Protein AF-A0A7S4C1D6-F1 (afdb_monomer_lite)

Foldseek 3Di:
DVLLVVLQVVLVPADAFGKDKDKFFQQDPVSVVVVVVNQVSLCVSAVFWKWFQDVPCNRIIIIMGHHNPQHVVCLVVQLVCLLVVPPVCCVVPVDPDPVNNVSSNVRSVVIDTPCVVDPPSD

pLDDT: mean 71.05, std 13.33, range [38.16, 88.44]

Secondary structure (DSSP, 8-state):
-HHHHHHHHHHHHSPTT-EEEEEEE-SSHHHHHHHHHHHHHHHHHHSEEEEEEETTEEEEEEEEEE-GGGHHHHHHHHHHHHHTT-STHHHHSS---HHHHHHHHHHHHH-EEGGGGSTT--

Seq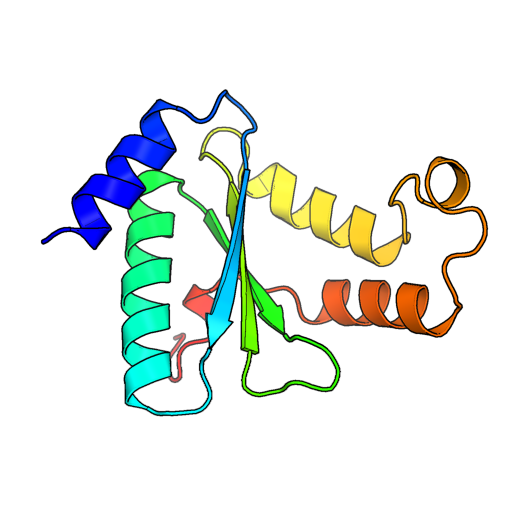uence (122 aa):
MQTTEFITDLARVLTAGGAVIANVFNGSAEARASADIFAKRLHACMGSVYALPVCGRHTNRILLAFCAEHSAMHERGLREQLRQGYFDASRCVPSLEPPLVDCFRQNAETFHSWESTQPGGK

Radius of gyration: 15.12 Å; chains: 1; bounding box: 36×44×29 Å

Structure (mmCIF, N/CA/C/O backbone):
data_AF-A0A7S4C1D6-F1
#
_entry.id   AF-A0A7S4C1D6-F1
#
loop_
_atom_site.group_PDB
_atom_site.id
_atom_site.type_symbol
_atom_site.label_atom_id
_atom_site.label_alt_id
_atom_site.label_comp_id
_atom_site.label_asym_id
_atom_site.label_entity_id
_atom_site.label_seq_id
_atom_site.pdbx_PDB_ins_code
_atom_site.Cartn_x
_atom_site.Cartn_y
_atom_site.Cartn_z
_atom_site.occupancy
_atom_site.B_iso_or_equiv
_atom_site.auth_seq_id
_atom_site.auth_comp_id
_atom_site.auth_asym_id
_atom_site.auth_atom_id
_atom_site.pdbx_PDB_model_num
ATOM 1 N N . MET A 1 1 ? 0.642 21.208 -3.622 1.00 49.31 1 MET A N 1
ATOM 2 C CA . MET A 1 1 ? -0.358 21.521 -2.576 1.00 49.31 1 MET A CA 1
ATOM 3 C C . MET A 1 1 ? -1.487 20.490 -2.528 1.00 49.31 1 MET A C 1
ATOM 5 O O . MET A 1 1 ? -1.673 19.916 -1.467 1.00 49.31 1 MET A O 1
ATOM 9 N N . GLN A 1 2 ? -2.127 20.142 -3.654 1.00 61.53 2 GLN A N 1
ATOM 10 C CA . GLN A 1 2 ? -3.310 19.252 -3.711 1.00 61.53 2 GLN A CA 1
ATOM 11 C C . GLN A 1 2 ? -3.205 17.891 -2.987 1.00 61.53 2 GLN A C 1
ATOM 13 O O . GLN A 1 2 ? -4.159 17.457 -2.353 1.00 61.53 2 GLN A O 1
ATOM 18 N N . THR A 1 3 ? -2.063 17.199 -3.035 1.00 60.22 3 THR A N 1
ATOM 19 C CA . THR A 1 3 ? -1.949 15.848 -2.444 1.00 60.22 3 THR A CA 1
ATOM 20 C C . THR A 1 3 ? -2.017 15.845 -0.911 1.00 60.22 3 THR A C 1
ATOM 22 O O . THR A 1 3 ? -2.391 14.837 -0.324 1.00 60.22 3 THR A O 1
ATOM 25 N N . THR A 1 4 ? -1.636 16.938 -0.240 1.00 62.47 4 THR A N 1
ATOM 26 C CA . THR A 1 4 ? -1.698 17.013 1.234 1.00 62.47 4 THR A CA 1
ATOM 27 C C . THR A 1 4 ? -3.134 17.200 1.716 1.00 62.47 4 THR A C 1
ATOM 29 O O . THR A 1 4 ? -3.543 16.548 2.673 1.00 62.47 4 THR A O 1
ATOM 32 N N . GLU A 1 5 ? -3.902 18.045 1.028 1.00 75.50 5 GLU A N 1
ATOM 33 C CA . GLU A 1 5 ? -5.322 18.279 1.315 1.00 75.50 5 GLU A CA 1
ATOM 34 C C . GLU A 1 5 ? -6.120 16.990 1.105 1.00 75.50 5 GLU A C 1
ATOM 36 O O . GLU A 1 5 ? -6.805 16.548 2.020 1.00 75.50 5 GLU A O 1
ATOM 41 N N . PHE A 1 6 ? -5.888 16.292 -0.014 1.00 80.38 6 PHE A N 1
ATOM 42 C CA . PHE A 1 6 ? -6.525 15.003 -0.290 1.00 80.38 6 PHE A CA 1
ATOM 43 C C . PHE A 1 6 ? -6.294 13.957 0.812 1.00 80.38 6 PHE A C 1
ATOM 45 O O . PHE A 1 6 ? -7.244 13.326 1.259 1.00 80.38 6 PHE A O 1
ATOM 52 N N . ILE A 1 7 ? -5.050 13.762 1.269 1.00 75.50 7 ILE A N 1
ATOM 53 C CA . ILE A 1 7 ? -4.747 12.751 2.302 1.00 75.50 7 ILE A CA 1
ATOM 54 C C . ILE A 1 7 ? -5.352 13.148 3.654 1.00 75.50 7 ILE A C 1
ATOM 56 O O . ILE A 1 7 ? -5.842 12.290 4.388 1.00 75.50 7 ILE A O 1
ATOM 60 N N . THR A 1 8 ? -5.340 14.443 3.969 1.00 74.00 8 THR A N 1
ATOM 61 C CA . THR A 1 8 ? -5.927 14.961 5.210 1.00 74.00 8 THR A CA 1
ATOM 62 C C . THR A 1 8 ? -7.441 14.768 5.214 1.00 74.00 8 THR A C 1
ATOM 64 O O . THR A 1 8 ? -8.001 14.316 6.209 1.00 74.00 8 THR A O 1
ATOM 67 N N . ASP A 1 9 ? -8.105 15.050 4.095 1.00 81.81 9 ASP A N 1
ATOM 68 C CA . ASP A 1 9 ? -9.546 14.851 3.961 1.00 81.81 9 ASP A CA 1
ATOM 69 C C . ASP A 1 9 ? -9.910 13.365 3.925 1.00 81.81 9 ASP A C 1
ATOM 71 O O . ASP A 1 9 ? -10.897 12.966 4.540 1.00 81.81 9 ASP A O 1
ATOM 75 N N . LEU A 1 10 ? -9.064 12.525 3.318 1.00 77.81 10 LEU A N 1
ATOM 76 C CA . LEU A 1 10 ? -9.209 11.072 3.356 1.00 77.81 10 LEU A CA 1
ATOM 77 C C . LEU A 1 10 ? -9.189 10.545 4.801 1.00 77.81 10 LEU A C 1
ATOM 79 O O . LEU A 1 10 ? -10.024 9.723 5.161 1.00 77.81 10 LEU A O 1
ATOM 83 N N . ALA A 1 11 ? -8.293 11.052 5.652 1.00 72.06 11 ALA A N 1
ATOM 84 C CA . ALA A 1 11 ? -8.242 10.675 7.068 1.00 72.06 11 ALA A CA 1
ATOM 85 C C . ALA A 1 11 ? -9.508 11.065 7.843 1.00 72.06 11 ALA A C 1
ATOM 87 O O . ALA A 1 11 ? -9.897 10.361 8.767 1.00 72.06 11 ALA A O 1
ATOM 88 N N . ARG A 1 12 ? -10.172 12.159 7.455 1.00 77.19 12 ARG A N 1
ATOM 89 C CA . ARG A 1 12 ? -11.402 12.634 8.111 1.00 77.19 12 ARG A CA 1
ATOM 90 C C . ARG A 1 12 ? -12.637 11.815 7.750 1.00 77.19 12 ARG A C 1
ATOM 92 O O . ARG A 1 12 ? -13.566 11.758 8.548 1.00 77.19 12 ARG A O 1
ATOM 99 N N . VAL A 1 13 ? -12.675 11.234 6.550 1.00 80.62 13 VAL A N 1
ATOM 100 C CA . VAL A 1 13 ? -13.830 10.451 6.074 1.00 80.62 13 VAL A CA 1
ATOM 101 C C . VAL A 1 13 ? -13.729 8.966 6.406 1.00 80.62 13 VAL A C 1
ATOM 103 O O . VAL A 1 13 ? -14.738 8.263 6.360 1.00 80.62 13 VAL A O 1
ATOM 106 N N . LEU A 1 14 ? -12.535 8.469 6.730 1.00 73.25 14 LEU A N 1
ATOM 107 C CA . LEU A 1 14 ? -12.362 7.087 7.156 1.00 73.25 14 LEU A CA 1
ATOM 108 C C . LEU A 1 14 ? -12.888 6.902 8.580 1.00 73.25 14 LEU A C 1
ATOM 110 O O . LEU A 1 14 ? -12.537 7.631 9.503 1.00 73.25 14 LEU A O 1
ATOM 114 N N . THR A 1 15 ? -13.730 5.888 8.757 1.00 68.81 15 THR A N 1
ATOM 115 C CA . THR A 1 15 ? -14.199 5.455 10.074 1.00 68.81 15 THR A CA 1
ATOM 116 C C . THR A 1 15 ? -13.052 4.861 10.894 1.00 68.81 15 THR A C 1
ATOM 118 O O . THR A 1 15 ? -12.026 4.456 10.342 1.00 68.81 15 THR A O 1
ATOM 121 N N . ALA A 1 16 ? -13.244 4.720 12.210 1.00 68.19 16 ALA A N 1
ATOM 122 C CA . ALA A 1 16 ? -12.357 3.903 13.038 1.00 68.19 16 ALA A CA 1
ATOM 123 C C . ALA A 1 16 ? -12.199 2.500 12.414 1.00 68.19 16 ALA A C 1
ATOM 125 O O . ALA A 1 16 ? -13.181 1.888 11.986 1.00 68.19 16 ALA A O 1
ATOM 126 N N . GLY A 1 17 ? -10.954 2.034 12.282 1.00 67.69 17 GLY A N 1
ATOM 127 C CA . GLY A 1 17 ? -10.618 0.789 11.573 1.00 67.69 17 GLY A CA 1
ATOM 128 C C . GLY A 1 17 ? -10.591 0.884 10.039 1.00 67.69 17 GLY A C 1
ATOM 129 O O . GLY A 1 17 ? -10.351 -0.120 9.373 1.00 67.69 17 GLY A O 1
ATOM 130 N N . GLY A 1 18 ? -10.806 2.069 9.461 1.00 75.44 18 GLY A N 1
ATOM 131 C CA . GLY A 1 18 ? -10.691 2.304 8.025 1.00 75.44 18 GLY A CA 1
ATOM 132 C C . GLY A 1 18 ? -9.266 2.099 7.502 1.00 75.44 18 GLY A C 1
ATOM 133 O O . GLY A 1 18 ? -8.277 2.301 8.215 1.00 75.44 18 GLY A O 1
ATOM 134 N N . ALA A 1 19 ? -9.173 1.710 6.230 1.00 80.38 19 ALA A N 1
ATOM 135 C CA . ALA A 1 19 ? -7.910 1.452 5.551 1.00 80.38 19 ALA A CA 1
ATOM 136 C C . ALA A 1 19 ? -7.838 2.167 4.198 1.00 80.38 19 ALA A C 1
ATOM 138 O O . ALA A 1 19 ? -8.835 2.304 3.488 1.00 80.38 19 ALA A O 1
ATOM 139 N N . VAL A 1 20 ? -6.627 2.572 3.825 1.00 84.06 20 VAL A N 1
ATOM 140 C CA . VAL A 1 20 ? -6.288 3.060 2.488 1.00 84.06 20 VAL A CA 1
ATOM 141 C C . VAL A 1 20 ? -5.462 2.000 1.783 1.00 84.06 20 VAL A C 1
ATOM 143 O O . VAL A 1 20 ? -4.449 1.544 2.313 1.00 84.06 20 VAL A O 1
ATOM 146 N N . ILE A 1 21 ? -5.874 1.654 0.566 1.00 86.56 21 ILE A N 1
ATOM 147 C CA . ILE A 1 21 ? -5.139 0.762 -0.328 1.00 86.56 21 ILE A CA 1
ATOM 148 C C . ILE A 1 21 ? -4.795 1.555 -1.584 1.00 86.56 21 ILE A C 1
ATOM 150 O O . ILE A 1 21 ? -5.690 2.008 -2.296 1.00 86.56 21 ILE A O 1
ATOM 154 N N . ALA A 1 22 ? -3.505 1.736 -1.859 1.00 86.00 22 ALA A N 1
ATOM 155 C CA . ALA A 1 22 ? -3.041 2.509 -3.007 1.00 86.00 22 ALA A CA 1
ATOM 156 C C . ALA A 1 22 ? -2.008 1.726 -3.817 1.00 86.00 22 ALA A C 1
ATOM 158 O O . ALA A 1 22 ? -0.991 1.294 -3.285 1.00 86.00 22 ALA A O 1
ATOM 159 N N . ASN A 1 23 ? -2.240 1.578 -5.120 1.00 88.44 23 ASN A N 1
ATOM 160 C CA . ASN A 1 23 ? -1.231 1.066 -6.041 1.00 88.44 23 ASN A CA 1
ATOM 161 C C . ASN A 1 23 ? -0.337 2.219 -6.509 1.00 88.44 23 ASN A C 1
ATOM 163 O O . ASN A 1 23 ? -0.824 3.154 -7.144 1.00 88.44 23 ASN A O 1
ATOM 167 N N . VAL A 1 24 ? 0.957 2.153 -6.205 1.00 87.38 24 VAL A N 1
ATOM 168 C CA . VAL A 1 24 ? 1.936 3.176 -6.579 1.00 87.38 24 VAL A CA 1
ATOM 169 C C . VAL A 1 24 ? 2.973 2.611 -7.537 1.00 87.38 24 VAL A C 1
ATOM 171 O O . VAL A 1 24 ? 3.576 1.563 -7.299 1.00 87.38 24 VAL A O 1
ATOM 174 N N . PHE A 1 25 ? 3.217 3.345 -8.619 1.00 85.00 25 PHE A N 1
ATOM 175 C CA . PHE A 1 25 ? 4.334 3.073 -9.509 1.00 85.00 25 PHE A CA 1
ATOM 176 C C . PHE A 1 25 ? 5.641 3.542 -8.857 1.00 85.00 25 PHE A C 1
ATOM 178 O O . PHE A 1 25 ? 5.717 4.647 -8.328 1.00 85.00 25 PHE A O 1
ATOM 185 N N . ASN A 1 26 ? 6.681 2.713 -8.906 1.00 82.12 26 ASN A N 1
ATOM 186 C CA . ASN A 1 26 ? 8.001 2.993 -8.337 1.00 82.12 26 ASN A CA 1
ATOM 187 C C . ASN A 1 26 ? 9.157 2.622 -9.299 1.00 82.12 26 ASN A C 1
ATOM 189 O O . ASN A 1 26 ? 10.304 2.438 -8.877 1.00 82.12 26 ASN A O 1
ATOM 193 N N . GLY A 1 27 ? 8.869 2.492 -10.600 1.00 83.88 27 GLY A N 1
ATOM 194 C CA . GLY A 1 27 ? 9.843 2.034 -11.597 1.00 83.88 27 GLY A CA 1
ATOM 195 C C . GLY A 1 27 ? 10.975 3.026 -11.890 1.00 83.88 27 GLY A C 1
ATOM 196 O O . GLY A 1 27 ? 12.093 2.604 -12.176 1.00 83.88 27 GLY A O 1
ATOM 197 N N . SER A 1 28 ? 10.743 4.334 -11.748 1.00 87.81 28 SER A N 1
ATOM 198 C CA . SER A 1 28 ? 11.764 5.382 -11.929 1.00 87.81 28 SER A CA 1
ATOM 199 C C . SER A 1 28 ? 12.199 6.007 -10.597 1.00 87.81 28 SER A C 1
ATOM 201 O O . SER A 1 28 ? 11.535 5.843 -9.574 1.00 87.81 28 SER A O 1
ATOM 203 N N . ALA A 1 29 ? 13.327 6.726 -10.591 1.00 85.88 29 ALA A N 1
ATOM 204 C CA . ALA A 1 29 ? 13.794 7.444 -9.400 1.00 85.88 29 ALA A CA 1
ATOM 205 C C . ALA A 1 29 ? 12.793 8.521 -8.951 1.00 85.88 29 ALA A C 1
ATOM 207 O O . ALA A 1 29 ? 12.500 8.631 -7.764 1.00 85.88 29 ALA A O 1
ATOM 208 N N . GLU A 1 30 ? 12.215 9.248 -9.907 1.00 87.25 30 GLU A N 1
ATOM 209 C CA . GLU A 1 30 ? 11.168 10.239 -9.656 1.00 87.25 30 GLU A CA 1
ATOM 210 C C . GLU A 1 30 ? 9.911 9.590 -9.067 1.00 87.25 30 GLU A C 1
ATOM 212 O O . GLU A 1 30 ? 9.421 10.024 -8.029 1.00 87.25 30 GLU A O 1
ATOM 217 N N . ALA A 1 31 ? 9.449 8.481 -9.654 1.00 85.00 31 ALA A N 1
ATOM 218 C CA . ALA A 1 31 ? 8.293 7.750 -9.151 1.00 85.00 31 ALA A CA 1
ATOM 219 C C . ALA A 1 31 ? 8.527 7.208 -7.731 1.00 85.00 31 ALA A C 1
ATOM 221 O O . ALA A 1 31 ? 7.635 7.279 -6.889 1.00 85.00 31 ALA A O 1
ATOM 222 N N . ARG A 1 32 ? 9.743 6.730 -7.428 1.00 85.81 32 ARG A N 1
ATOM 223 C CA . ARG A 1 32 ? 10.132 6.340 -6.061 1.00 85.81 32 ARG A CA 1
ATOM 224 C C . ARG A 1 32 ? 10.069 7.516 -5.093 1.00 85.81 32 ARG A C 1
ATOM 226 O O . ARG A 1 32 ? 9.522 7.355 -4.009 1.00 85.81 32 ARG A O 1
ATOM 233 N N . ALA A 1 33 ? 10.583 8.681 -5.481 1.00 84.75 33 ALA A N 1
ATOM 234 C CA . ALA A 1 33 ? 10.526 9.880 -4.650 1.00 84.75 33 ALA A CA 1
ATOM 235 C C . ALA A 1 33 ? 9.076 10.339 -4.409 1.00 84.75 33 ALA A C 1
ATOM 237 O O . ALA A 1 33 ? 8.710 10.661 -3.280 1.00 84.75 33 ALA A O 1
ATOM 238 N N . SER A 1 34 ? 8.221 10.311 -5.437 1.00 85.25 34 SER A N 1
ATOM 239 C CA . SER A 1 34 ? 6.795 10.627 -5.292 1.00 85.25 34 SER A CA 1
ATOM 240 C C . SER A 1 34 ? 6.063 9.627 -4.396 1.00 85.25 34 SER A C 1
ATOM 242 O O . SER A 1 34 ? 5.309 10.044 -3.516 1.00 85.25 34 SER A O 1
ATOM 244 N N . ALA A 1 35 ? 6.306 8.324 -4.576 1.00 86.06 35 ALA A N 1
ATOM 245 C CA . ALA A 1 35 ? 5.745 7.276 -3.726 1.00 86.06 35 ALA A CA 1
ATOM 246 C C . ALA A 1 35 ? 6.191 7.439 -2.266 1.00 86.06 35 ALA A C 1
ATOM 248 O O . ALA A 1 35 ? 5.379 7.273 -1.360 1.00 86.06 35 ALA A O 1
ATOM 249 N N . ASP A 1 36 ? 7.444 7.839 -2.037 1.00 85.75 36 ASP A N 1
ATOM 250 C CA . ASP A 1 36 ? 7.967 8.090 -0.697 1.00 85.75 36 ASP A CA 1
ATOM 251 C C . ASP A 1 36 ? 7.300 9.286 -0.009 1.00 85.75 36 ASP A C 1
ATOM 253 O O . ASP A 1 36 ? 6.854 9.189 1.134 1.00 85.75 36 ASP A O 1
ATOM 257 N N . ILE A 1 37 ? 7.165 10.409 -0.721 1.00 86.81 37 ILE A N 1
ATOM 258 C CA . ILE A 1 37 ? 6.453 11.589 -0.213 1.00 86.81 37 ILE A CA 1
ATOM 259 C C . ILE A 1 37 ? 5.002 11.230 0.124 1.00 86.81 37 ILE A C 1
ATOM 261 O O . ILE A 1 37 ? 4.479 11.656 1.156 1.00 86.81 37 ILE A O 1
ATOM 265 N N . PHE A 1 38 ? 4.350 10.445 -0.733 1.00 87.31 38 PHE A N 1
ATOM 266 C CA . PHE A 1 38 ? 2.980 9.998 -0.522 1.00 87.31 38 PHE A CA 1
ATOM 267 C C . PHE A 1 38 ? 2.856 9.082 0.704 1.00 87.31 38 PHE A C 1
ATOM 269 O O . PHE A 1 38 ? 2.015 9.332 1.567 1.00 87.31 38 PHE A O 1
ATOM 276 N N . ALA A 1 39 ? 3.734 8.085 0.838 1.00 86.56 39 ALA A N 1
ATOM 277 C CA . ALA A 1 39 ? 3.752 7.168 1.973 1.00 86.56 39 ALA A CA 1
ATOM 278 C C . ALA A 1 39 ? 4.038 7.885 3.303 1.00 86.56 39 ALA A C 1
ATOM 280 O O . ALA A 1 39 ? 3.354 7.626 4.289 1.00 86.56 39 ALA A O 1
ATOM 281 N N . LYS A 1 40 ? 4.974 8.843 3.331 1.00 85.94 40 LYS A N 1
ATOM 282 C CA . LYS A 1 40 ? 5.255 9.670 4.519 1.00 85.94 40 LYS A CA 1
ATOM 283 C C . LYS A 1 40 ? 4.046 10.492 4.957 1.00 85.94 40 LYS A C 1
ATOM 285 O O . LYS A 1 40 ? 3.766 10.594 6.147 1.00 85.94 40 LYS A O 1
ATOM 290 N N . ARG A 1 41 ? 3.303 11.060 4.005 1.00 85.62 41 ARG A N 1
ATOM 291 C CA . ARG A 1 41 ? 2.073 11.809 4.309 1.00 85.62 41 ARG A CA 1
ATOM 292 C C . ARG A 1 41 ? 0.964 10.896 4.812 1.00 85.62 41 ARG A C 1
ATOM 294 O O . ARG A 1 41 ? 0.317 11.230 5.797 1.00 85.62 41 ARG A O 1
ATOM 301 N N . LEU A 1 42 ? 0.780 9.737 4.180 1.00 85.56 42 LEU A N 1
ATOM 302 C CA . LEU A 1 42 ? -0.144 8.717 4.675 1.00 85.56 42 LEU A CA 1
ATOM 303 C C . LEU A 1 42 ? 0.215 8.287 6.098 1.00 85.56 42 LEU A C 1
ATOM 305 O O . LEU A 1 42 ? -0.669 8.198 6.940 1.00 85.56 42 LEU A O 1
ATOM 309 N N . HIS A 1 43 ? 1.499 8.080 6.384 1.00 84.38 43 HIS A N 1
ATOM 310 C CA . HIS A 1 43 ? 1.971 7.732 7.718 1.00 84.38 43 HIS A CA 1
ATOM 311 C C . HIS A 1 43 ? 1.679 8.840 8.732 1.00 84.38 43 HIS A C 1
ATOM 313 O O . HIS A 1 43 ? 1.154 8.552 9.798 1.00 84.38 43 HIS A O 1
ATOM 319 N N . ALA A 1 44 ? 1.923 10.106 8.390 1.00 82.06 44 ALA A N 1
ATOM 320 C CA . ALA A 1 44 ? 1.628 11.227 9.281 1.00 82.06 44 ALA A CA 1
ATOM 321 C C . ALA A 1 44 ? 0.132 11.349 9.632 1.00 82.06 44 ALA A C 1
ATOM 323 O O . ALA A 1 44 ? -0.202 11.762 10.739 1.00 82.06 44 ALA A O 1
ATOM 324 N N . CYS A 1 45 ? -0.765 10.998 8.706 1.00 79.81 45 CYS A N 1
ATOM 325 C CA . CYS A 1 45 ? -2.211 11.097 8.924 1.00 79.81 45 CYS A CA 1
ATOM 326 C C . CYS A 1 45 ? -2.830 9.832 9.535 1.00 79.81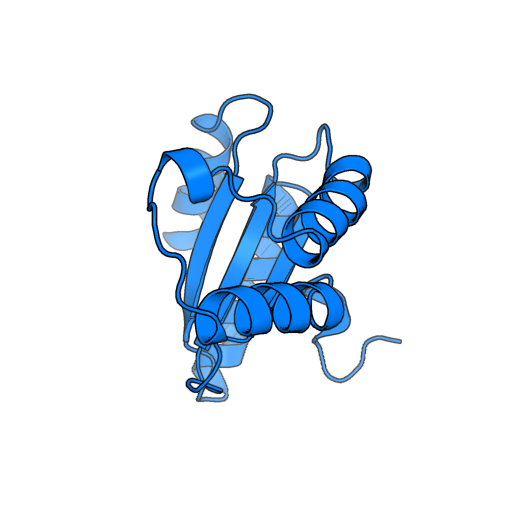 45 CYS A C 1
ATOM 328 O O . CYS A 1 45 ? -3.786 9.933 10.294 1.00 79.81 45 CYS A O 1
ATOM 330 N N . MET A 1 46 ? -2.313 8.652 9.188 1.00 78.56 46 MET A N 1
ATOM 331 C CA . MET A 1 46 ? -2.921 7.362 9.535 1.00 78.56 46 MET A CA 1
ATOM 332 C C . MET A 1 46 ? -2.115 6.602 10.593 1.00 78.56 46 MET A C 1
ATOM 334 O O . MET A 1 46 ? -2.656 5.765 11.294 1.00 78.56 46 MET A O 1
ATOM 338 N N . GLY A 1 47 ? -0.828 6.894 10.757 1.00 78.06 47 GLY A N 1
ATOM 339 C CA . GLY A 1 47 ? 0.046 6.317 11.778 1.00 78.06 47 GLY A CA 1
ATOM 340 C C . GLY A 1 47 ? 0.825 5.080 11.335 1.00 78.06 47 GLY A C 1
ATOM 341 O O . GLY A 1 47 ? 1.948 4.880 11.781 1.00 78.06 47 GLY A O 1
ATOM 342 N N . SER A 1 48 ? 0.307 4.223 10.454 1.00 78.25 48 SER A N 1
ATOM 343 C CA . SER A 1 48 ? 1.086 3.080 9.947 1.00 78.25 48 SER A CA 1
ATOM 344 C C . SER A 1 48 ? 0.838 2.822 8.478 1.00 78.25 48 SER A C 1
ATOM 346 O O . SER A 1 48 ? -0.304 2.808 8.029 1.00 78.25 48 SER A O 1
ATOM 348 N N . VAL A 1 49 ? 1.938 2.632 7.742 1.00 85.12 49 VAL A N 1
ATOM 349 C CA . VAL A 1 49 ? 1.948 2.378 6.302 1.00 85.12 49 VAL A CA 1
ATOM 350 C C . VAL A 1 49 ? 2.863 1.205 6.016 1.00 85.12 49 VAL A C 1
ATOM 352 O O . VAL A 1 49 ? 4.035 1.190 6.403 1.00 85.12 49 VAL A O 1
ATOM 355 N N . TYR A 1 50 ? 2.324 0.250 5.284 1.00 84.50 50 TYR A N 1
ATOM 356 C CA . TYR A 1 50 ? 3.009 -0.959 4.890 1.00 84.50 50 TYR A CA 1
ATOM 357 C C . TYR A 1 50 ? 3.065 -1.069 3.380 1.00 84.50 50 TYR A C 1
ATOM 359 O O . TYR A 1 50 ? 2.203 -0.542 2.675 1.00 84.50 50 TYR A O 1
ATOM 367 N N . ALA A 1 51 ? 4.086 -1.759 2.890 1.00 83.56 51 ALA A N 1
ATOM 368 C CA . ALA A 1 51 ? 4.304 -1.952 1.470 1.00 83.56 51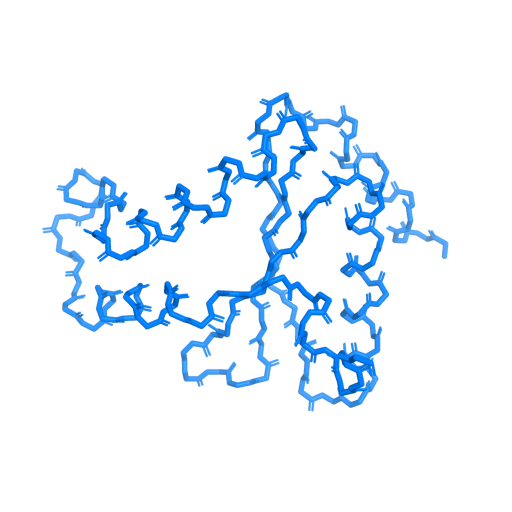 ALA A CA 1
ATOM 369 C C . ALA A 1 51 ? 4.228 -3.436 1.122 1.00 83.56 51 ALA A C 1
ATOM 371 O O . ALA A 1 51 ? 4.822 -4.275 1.798 1.00 83.56 51 ALA A O 1
ATOM 372 N N . LEU A 1 52 ? 3.540 -3.735 0.027 1.00 80.56 52 LEU A N 1
ATOM 373 C CA . LEU A 1 52 ? 3.512 -5.051 -0.590 1.00 80.56 52 LEU A CA 1
ATOM 374 C C . LEU A 1 52 ? 4.084 -4.956 -2.009 1.00 80.56 52 LEU A C 1
ATOM 376 O O . LEU A 1 52 ? 3.629 -4.111 -2.793 1.00 80.56 52 LEU A O 1
ATOM 380 N N . PRO A 1 53 ? 5.073 -5.787 -2.374 1.00 74.12 53 PRO A N 1
ATOM 381 C CA . PRO A 1 53 ? 5.482 -5.914 -3.764 1.00 74.12 53 PRO A CA 1
ATOM 382 C C . PRO A 1 53 ? 4.354 -6.552 -4.587 1.00 74.12 53 PRO A C 1
ATOM 384 O O . PRO A 1 53 ? 3.647 -7.438 -4.118 1.00 74.12 53 PRO A O 1
ATOM 387 N N . VAL A 1 54 ? 4.183 -6.121 -5.838 1.00 71.88 54 VAL A N 1
ATOM 388 C CA . VAL A 1 54 ? 3.244 -6.781 -6.755 1.00 71.88 54 VAL A CA 1
ATOM 389 C C . VAL A 1 54 ? 3.978 -7.899 -7.494 1.00 71.88 54 VAL A C 1
ATOM 391 O O . VAL A 1 54 ? 4.912 -7.635 -8.258 1.00 71.88 54 VAL A O 1
ATOM 394 N N . CYS A 1 55 ? 3.559 -9.151 -7.292 1.00 66.19 55 CYS A N 1
ATOM 395 C CA . CYS A 1 55 ? 4.122 -10.305 -7.998 1.00 66.19 55 CYS A CA 1
ATOM 396 C C . CYS A 1 55 ? 4.059 -10.102 -9.522 1.00 66.19 55 CYS A C 1
ATOM 398 O O . CYS A 1 55 ? 3.036 -9.699 -10.075 1.00 66.19 55 CYS A O 1
ATOM 400 N N . GLY A 1 56 ? 5.185 -10.327 -10.205 1.00 65.62 56 GLY A N 1
ATOM 401 C CA . GLY A 1 56 ? 5.314 -10.120 -11.652 1.00 65.62 56 GLY A CA 1
ATOM 402 C C . GLY A 1 56 ? 5.357 -8.653 -12.109 1.00 65.62 56 GLY A C 1
ATOM 403 O O . GLY A 1 56 ? 5.522 -8.396 -13.299 1.00 65.62 56 GLY A O 1
ATOM 404 N N . ARG A 1 57 ? 5.240 -7.673 -11.200 1.00 67.38 57 ARG A N 1
ATOM 405 C CA . ARG A 1 57 ? 5.347 -6.236 -11.504 1.00 67.38 57 ARG A CA 1
ATOM 406 C C . ARG A 1 57 ? 6.231 -5.527 -10.481 1.00 67.38 57 ARG A C 1
ATOM 408 O O . ARG A 1 57 ? 5.756 -4.730 -9.678 1.00 67.38 57 ARG A O 1
ATOM 415 N N . HIS A 1 58 ? 7.541 -5.752 -10.577 1.00 67.81 58 HIS A N 1
ATOM 416 C CA . HIS A 1 58 ? 8.552 -5.176 -9.672 1.00 67.81 58 HIS A CA 1
ATOM 417 C C . HIS A 1 58 ? 8.568 -3.637 -9.616 1.00 67.81 58 HIS A C 1
ATOM 419 O O . HIS A 1 58 ? 9.151 -3.063 -8.699 1.00 67.81 58 HIS A O 1
ATOM 425 N N . THR A 1 59 ? 7.930 -2.974 -10.583 1.00 81.81 59 THR A N 1
ATOM 426 C CA . THR A 1 59 ? 7.807 -1.515 -10.671 1.00 81.81 59 THR A CA 1
ATOM 427 C C . THR A 1 59 ? 6.544 -0.956 -10.012 1.00 81.81 59 THR A C 1
ATOM 429 O O . THR A 1 59 ? 6.276 0.235 -10.158 1.00 81.81 59 THR A O 1
ATOM 432 N N . ASN A 1 60 ? 5.727 -1.785 -9.357 1.00 81.12 60 ASN A N 1
ATOM 433 C CA . ASN A 1 60 ? 4.563 -1.338 -8.596 1.00 81.12 60 ASN A CA 1
ATOM 434 C C . ASN A 1 60 ? 4.626 -1.865 -7.162 1.00 81.12 60 ASN A C 1
ATOM 436 O O . ASN A 1 60 ? 5.113 -2.968 -6.902 1.00 81.12 60 ASN A O 1
ATOM 440 N N . ARG A 1 61 ? 4.093 -1.074 -6.233 1.00 82.50 61 ARG A N 1
ATOM 441 C CA . ARG A 1 61 ? 3.886 -1.466 -4.840 1.00 82.50 61 ARG A CA 1
ATOM 442 C C . ARG A 1 61 ? 2.470 -1.128 -4.418 1.00 82.50 61 ARG A C 1
ATOM 444 O O . ARG A 1 61 ? 1.949 -0.082 -4.790 1.00 82.50 61 ARG A O 1
ATOM 451 N N . ILE A 1 62 ? 1.870 -1.990 -3.611 1.00 86.69 62 ILE A N 1
ATOM 452 C CA . ILE A 1 62 ? 0.636 -1.658 -2.907 1.00 86.69 62 ILE A CA 1
ATOM 453 C C . ILE A 1 62 ? 1.021 -1.066 -1.556 1.00 86.69 62 ILE A C 1
ATOM 455 O O . ILE A 1 62 ? 1.746 -1.695 -0.787 1.00 86.69 62 ILE A O 1
ATOM 459 N N . LEU A 1 63 ? 0.553 0.145 -1.281 1.00 87.06 63 LEU A N 1
ATOM 460 C CA . LEU A 1 63 ? 0.611 0.756 0.037 1.00 87.06 63 LEU A CA 1
ATOM 461 C C . LEU A 1 63 ? -0.679 0.446 0.783 1.00 87.06 63 LEU A C 1
ATOM 463 O O . LEU A 1 63 ? -1.770 0.642 0.246 1.00 87.06 63 LEU A O 1
ATOM 467 N N . LEU A 1 64 ? -0.530 -0.007 2.020 1.00 86.44 64 LEU A N 1
ATOM 468 C CA . LEU A 1 64 ? -1.616 -0.252 2.956 1.00 86.44 64 LEU A CA 1
ATOM 469 C C . LEU A 1 64 ? -1.432 0.675 4.149 1.00 86.44 64 LEU A C 1
ATOM 471 O O . LEU A 1 64 ? -0.437 0.549 4.861 1.00 86.44 64 LEU A O 1
ATOM 475 N N . ALA A 1 65 ? -2.363 1.601 4.362 1.00 84.00 65 ALA A N 1
ATOM 476 C CA . ALA A 1 65 ? -2.361 2.476 5.529 1.00 84.00 65 ALA A CA 1
ATOM 477 C C . ALA A 1 65 ? -3.600 2.225 6.387 1.00 84.00 65 ALA A C 1
ATOM 479 O O . ALA A 1 65 ? -4.704 2.130 5.856 1.00 84.00 65 ALA A O 1
ATOM 480 N N . PHE A 1 66 ? -3.419 2.143 7.701 1.00 79.19 66 PHE A N 1
ATOM 481 C CA . PHE A 1 66 ? -4.497 1.912 8.664 1.00 79.19 66 PHE A CA 1
ATOM 482 C C . PHE A 1 66 ? -4.553 3.068 9.638 1.00 79.19 66 PHE A C 1
ATOM 484 O O . PHE A 1 66 ? -3.495 3.530 10.052 1.00 79.19 66 PHE A O 1
ATOM 491 N N . CYS A 1 67 ? -5.753 3.493 10.029 1.00 74.50 67 CYS A N 1
ATOM 492 C CA . CYS A 1 67 ? -5.916 4.545 11.028 1.00 74.50 67 CYS A CA 1
ATOM 493 C C . CYS A 1 67 ? -5.357 4.105 12.402 1.00 74.50 67 CYS A C 1
ATOM 495 O O . CYS A 1 67 ? -5.484 2.941 12.797 1.00 74.50 67 CYS A O 1
ATOM 497 N N . ALA A 1 68 ? -4.719 5.041 13.111 1.00 62.78 68 ALA A N 1
ATOM 498 C CA . ALA A 1 68 ? -3.694 4.784 14.129 1.00 62.78 68 ALA A CA 1
ATOM 499 C C . ALA A 1 68 ? -4.1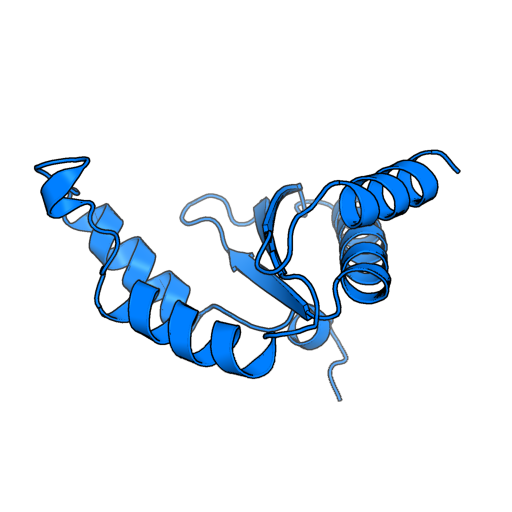46 3.971 15.350 1.00 62.78 68 ALA A C 1
ATOM 501 O O . ALA A 1 68 ? -3.308 3.366 16.015 1.00 62.78 68 ALA A O 1
ATOM 502 N N . GLU A 1 69 ? -5.447 3.912 15.634 1.00 61.56 69 GLU A N 1
ATOM 503 C CA . GLU A 1 69 ? -5.997 3.295 16.850 1.00 61.56 69 GLU A CA 1
ATOM 504 C C . GLU A 1 69 ? -5.736 1.777 16.962 1.00 61.56 69 GLU A C 1
ATOM 506 O O . GLU A 1 69 ? -5.972 1.184 18.011 1.00 61.56 69 GLU A O 1
ATOM 511 N N . HIS A 1 70 ? -5.185 1.137 15.923 1.00 57.16 70 HIS A N 1
ATOM 512 C CA . HIS A 1 70 ? -5.026 -0.321 15.864 1.00 57.16 70 HIS A CA 1
ATOM 513 C C . HIS A 1 70 ? -3.736 -0.819 15.168 1.00 57.16 70 HIS A C 1
ATOM 515 O O . HIS A 1 70 ? -3.591 -2.014 14.904 1.00 57.16 70 HIS A O 1
ATOM 521 N N . SER A 1 71 ? -2.775 0.057 14.865 1.00 55.91 71 SER A N 1
ATOM 522 C CA . SER A 1 71 ? -1.625 -0.238 13.984 1.00 55.91 71 SER A CA 1
ATOM 523 C C . SER A 1 71 ? -0.799 -1.487 14.342 1.00 55.91 71 SER A C 1
ATOM 525 O O . SER A 1 71 ? -0.563 -2.340 13.488 1.00 55.91 71 SER A O 1
ATOM 527 N N . ALA A 1 72 ? -0.391 -1.648 15.603 1.00 54.88 72 ALA A N 1
ATOM 528 C CA . ALA A 1 72 ? 0.431 -2.789 16.029 1.00 54.88 72 ALA A CA 1
ATOM 529 C C . ALA A 1 72 ? -0.337 -4.126 16.024 1.00 54.88 72 ALA A C 1
ATOM 531 O O . ALA A 1 72 ? 0.239 -5.186 15.769 1.00 54.88 72 ALA A O 1
ATOM 532 N N . MET A 1 73 ? -1.649 -4.081 16.279 1.00 57.97 73 MET A N 1
ATOM 533 C CA . MET A 1 73 ? -2.523 -5.253 16.193 1.00 57.97 73 MET A CA 1
ATOM 534 C C . MET A 1 73 ? -2.756 -5.649 14.725 1.00 57.97 73 MET A C 1
ATOM 536 O O . MET A 1 73 ? -2.836 -6.838 14.409 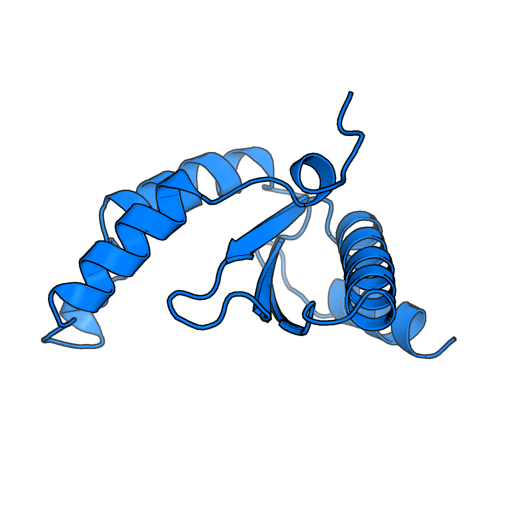1.00 57.97 73 MET A O 1
ATOM 540 N N . HIS A 1 74 ? -2.767 -4.666 13.820 1.00 66.00 74 HIS A N 1
ATOM 541 C CA . HIS A 1 74 ? -2.965 -4.873 12.391 1.00 66.00 74 HIS A CA 1
ATOM 542 C C . HIS A 1 74 ? -1.778 -5.511 11.676 1.00 66.00 74 HIS A C 1
ATOM 544 O O . HIS A 1 74 ? -2.020 -6.356 10.829 1.00 66.00 74 HIS A O 1
ATOM 550 N N . GLU A 1 75 ? -0.517 -5.204 11.998 1.00 70.38 75 GLU A N 1
ATOM 551 C CA . GLU A 1 75 ? 0.605 -5.871 11.310 1.00 70.38 75 GLU A CA 1
ATOM 552 C C . GLU A 1 75 ? 0.617 -7.380 11.561 1.00 70.38 75 GLU A C 1
ATOM 554 O O . GLU A 1 75 ? 0.677 -8.170 10.618 1.00 70.38 75 GLU A O 1
ATOM 559 N N . ARG A 1 76 ? 0.566 -7.792 12.833 1.00 72.19 76 ARG A N 1
ATOM 560 C CA . ARG A 1 76 ? 0.582 -9.217 13.178 1.00 72.19 76 ARG A CA 1
ATOM 561 C C . ARG A 1 76 ? -0.680 -9.905 12.659 1.00 72.19 76 ARG A C 1
ATOM 563 O O . ARG A 1 76 ? -0.571 -10.991 12.099 1.00 72.19 76 ARG A O 1
ATOM 570 N N . GLY A 1 77 ? -1.842 -9.265 12.809 1.00 72.31 77 GLY A N 1
ATOM 571 C CA . GLY A 1 77 ? -3.118 -9.778 12.311 1.00 72.31 77 GLY A CA 1
ATOM 572 C C . GLY A 1 77 ? -3.143 -9.931 10.791 1.00 72.31 77 GLY A C 1
ATOM 573 O O . GLY A 1 77 ? -3.486 -10.997 10.296 1.00 72.31 77 GLY A O 1
ATOM 574 N N . LEU A 1 78 ? -2.702 -8.917 10.047 1.00 72.44 78 LEU A N 1
ATOM 575 C CA . LEU A 1 78 ? -2.653 -8.937 8.586 1.00 72.44 78 LEU A CA 1
ATOM 576 C C . LEU A 1 78 ? -1.631 -9.948 8.070 1.00 72.44 78 LEU A C 1
ATOM 578 O O . LEU A 1 78 ? -1.911 -10.677 7.123 1.00 72.44 78 LEU A O 1
ATOM 582 N N . ARG A 1 79 ? -0.458 -10.032 8.705 1.00 76.12 79 ARG A N 1
ATOM 583 C CA . ARG A 1 79 ? 0.551 -11.040 8.365 1.00 76.12 79 ARG A CA 1
ATOM 584 C C . ARG A 1 79 ? 0.000 -12.448 8.557 1.00 76.12 79 ARG A C 1
ATOM 586 O O . ARG A 1 79 ? 0.205 -13.304 7.701 1.00 76.12 79 ARG A O 1
ATOM 593 N N . GLU A 1 80 ? -0.711 -12.679 9.654 1.00 74.12 80 GLU A N 1
ATOM 594 C CA . GLU A 1 80 ? -1.344 -13.965 9.921 1.00 74.12 80 GLU A CA 1
ATOM 595 C C . GLU A 1 80 ? -2.478 -14.252 8.927 1.00 74.12 80 GLU A C 1
ATOM 597 O O . GLU A 1 80 ? -2.520 -15.341 8.366 1.00 74.12 80 GLU A O 1
ATOM 602 N N . GLN A 1 81 ? -3.322 -13.268 8.603 1.00 70.31 81 GLN A N 1
ATOM 603 C CA . GLN A 1 81 ? -4.372 -13.401 7.585 1.00 70.31 81 GLN A CA 1
ATOM 604 C C . GLN A 1 81 ? -3.805 -13.729 6.196 1.00 70.31 81 GLN A C 1
ATOM 606 O O . GLN A 1 81 ? -4.311 -14.627 5.521 1.00 70.31 81 GLN A O 1
ATOM 611 N N . LEU A 1 82 ? -2.725 -13.057 5.784 1.00 71.44 82 LEU A N 1
ATOM 612 C CA . LEU A 1 82 ? -2.029 -13.335 4.526 1.00 71.44 82 LEU A CA 1
ATOM 613 C C . LEU A 1 82 ? -1.395 -14.739 4.527 1.00 71.44 82 LEU A C 1
ATOM 615 O O . LEU A 1 82 ? -1.527 -15.463 3.542 1.00 71.44 82 LEU A O 1
ATOM 619 N N . ARG A 1 83 ? -0.756 -15.161 5.632 1.00 72.81 83 ARG A N 1
ATOM 620 C CA . ARG A 1 83 ? -0.160 -16.509 5.777 1.00 72.81 83 ARG A CA 1
ATOM 621 C C . ARG A 1 83 ? -1.193 -17.617 5.732 1.00 72.81 83 ARG A C 1
ATOM 623 O O . ARG A 1 83 ? -1.000 -18.621 5.048 1.00 72.81 83 ARG A O 1
ATOM 630 N N . GLN A 1 84 ? -2.273 -17.434 6.477 1.00 66.12 84 GLN A N 1
ATOM 631 C CA . GLN A 1 84 ? -3.360 -18.394 6.551 1.00 66.12 84 GLN A CA 1
ATOM 632 C C . GLN A 1 84 ? -4.163 -18.441 5.241 1.00 66.12 84 GLN A C 1
ATOM 634 O O . GLN A 1 84 ? -5.017 -19.311 5.090 1.00 66.12 84 GLN A O 1
ATOM 639 N N . GLY A 1 85 ? -3.906 -17.528 4.290 1.00 56.75 85 GLY A N 1
ATOM 640 C CA . GLY A 1 85 ? -4.721 -17.371 3.084 1.00 56.75 85 GLY A CA 1
ATOM 641 C C . GLY A 1 85 ? -6.171 -17.014 3.416 1.00 56.75 85 GLY A C 1
ATOM 642 O O . GLY A 1 85 ? -7.046 -17.162 2.568 1.00 56.75 85 GLY A O 1
ATOM 643 N N . TYR A 1 86 ? -6.416 -16.558 4.650 1.00 52.25 86 TYR A N 1
ATOM 644 C CA . TYR A 1 86 ? -7.721 -16.305 5.254 1.00 52.25 86 TYR A CA 1
ATOM 645 C C . TYR A 1 86 ? -8.252 -14.946 4.794 1.00 52.25 86 TYR A C 1
ATOM 647 O O . TYR A 1 86 ? -8.704 -14.112 5.572 1.00 52.25 86 TYR A O 1
ATOM 655 N N . PHE A 1 87 ? -8.240 -14.721 3.485 1.00 53.31 87 PHE A N 1
ATOM 656 C CA . PHE A 1 87 ? -9.430 -14.109 2.943 1.00 53.31 87 PHE A CA 1
ATOM 657 C C . PHE A 1 87 ? -10.520 -15.162 3.082 1.00 53.31 87 PHE A C 1
ATOM 659 O O . PHE A 1 87 ? -10.301 -16.339 2.795 1.00 53.31 87 PHE A O 1
ATOM 666 N N . ASP A 1 88 ? -11.715 -14.745 3.463 1.00 45.47 88 ASP A N 1
ATOM 667 C CA . ASP A 1 88 ? -12.941 -15.523 3.295 1.00 45.47 88 ASP A CA 1
ATOM 668 C C . ASP A 1 88 ? -13.258 -15.714 1.792 1.00 45.47 88 ASP A C 1
ATOM 670 O O . ASP A 1 88 ? -14.378 -15.579 1.314 1.00 45.47 88 ASP A O 1
ATOM 674 N N . ALA A 1 89 ? -12.230 -15.940 0.980 1.00 43.38 89 ALA A N 1
ATOM 675 C CA . ALA A 1 89 ? -12.300 -16.149 -0.439 1.00 43.38 89 ALA A CA 1
ATOM 676 C C . ALA A 1 89 ? -12.842 -17.541 -0.736 1.00 43.38 89 ALA A C 1
ATOM 678 O O . ALA A 1 89 ? -13.488 -17.698 -1.749 1.00 43.38 89 ALA A O 1
ATOM 679 N N . SER A 1 90 ? -12.743 -18.520 0.165 1.00 38.16 90 SER A N 1
ATOM 680 C CA . SER A 1 90 ? -13.550 -19.739 0.024 1.00 38.16 90 SER A CA 1
ATOM 681 C C . SER A 1 90 ? -15.063 -19.464 0.092 1.00 38.16 90 SER A C 1
ATOM 683 O O . SER A 1 90 ? -15.829 -20.235 -0.484 1.00 38.16 90 SER A O 1
ATOM 685 N N . ARG A 1 91 ? -15.511 -18.357 0.715 1.00 43.47 91 ARG A N 1
ATOM 686 C CA . ARG A 1 91 ? -16.908 -17.886 0.651 1.00 43.47 91 ARG A CA 1
ATOM 687 C C . ARG A 1 91 ? -17.185 -16.872 -0.466 1.00 43.47 91 ARG A C 1
ATOM 689 O O . ARG A 1 91 ? -18.301 -16.863 -0.975 1.00 43.47 91 ARG A O 1
ATOM 696 N N . CYS A 1 92 ? -16.213 -16.048 -0.866 1.00 42.81 92 CYS A N 1
ATOM 697 C CA . CYS A 1 92 ? -16.404 -14.987 -1.874 1.00 42.81 92 CYS A CA 1
ATOM 698 C C . CYS A 1 92 ? -15.927 -15.340 -3.301 1.00 42.81 92 CYS A C 1
ATOM 700 O O . CYS A 1 92 ? -16.389 -14.732 -4.262 1.00 42.81 92 CYS A O 1
ATOM 702 N N . VAL A 1 93 ? -15.012 -16.299 -3.462 1.00 48.31 93 VAL A N 1
ATOM 703 C CA . VAL A 1 93 ? -14.417 -16.765 -4.732 1.00 48.31 93 VAL A CA 1
ATOM 704 C C . VAL A 1 93 ? -14.074 -18.267 -4.603 1.00 48.31 93 VAL A C 1
ATOM 706 O O . VAL A 1 93 ? -12.954 -18.616 -4.230 1.00 48.31 93 VAL A O 1
ATOM 709 N N . PRO A 1 94 ? -15.010 -19.183 -4.915 1.00 45.62 94 PRO A N 1
ATOM 710 C CA . PRO A 1 94 ? -14.918 -20.623 -4.610 1.00 45.62 94 PRO A CA 1
ATOM 711 C C . PRO A 1 94 ? -13.675 -21.365 -5.134 1.00 45.62 94 PRO A C 1
ATOM 713 O O . PRO A 1 94 ? -13.420 -22.497 -4.734 1.00 45.62 94 PRO A O 1
ATOM 716 N N . SER A 1 95 ? -12.882 -20.743 -6.002 1.00 51.75 95 SER A N 1
ATOM 717 C CA . SER A 1 95 ? -11.555 -21.210 -6.382 1.00 51.75 95 SER A CA 1
ATOM 718 C C . SER A 1 95 ? -10.586 -20.032 -6.410 1.00 51.75 95 SER A C 1
ATOM 720 O O . SER A 1 95 ? -10.379 -19.396 -7.445 1.00 51.75 95 SER A O 1
ATOM 722 N N . LEU A 1 96 ? -9.955 -19.731 -5.279 1.00 55.56 96 LEU A N 1
ATOM 723 C CA . LEU A 1 96 ? -8.666 -19.063 -5.369 1.00 55.56 96 LEU A CA 1
ATOM 724 C C . LEU A 1 96 ? -7.697 -20.039 -6.023 1.00 55.56 96 LEU A C 1
ATOM 726 O O . LEU A 1 96 ? -7.416 -21.102 -5.468 1.00 55.56 96 LEU A O 1
ATOM 730 N N . GLU A 1 97 ? -7.225 -19.700 -7.219 1.00 58.53 97 GLU A N 1
ATOM 731 C CA . GLU A 1 97 ? -6.231 -20.519 -7.899 1.00 58.53 97 GLU A CA 1
ATOM 732 C C . GLU A 1 97 ? -4.991 -20.669 -6.992 1.00 58.53 97 GLU A C 1
ATOM 734 O O . GLU A 1 97 ? -4.588 -19.692 -6.349 1.00 58.53 97 GLU A O 1
ATOM 739 N N . PRO A 1 98 ? -4.354 -21.855 -6.934 1.00 64.94 98 PRO A N 1
ATOM 740 C CA . PRO A 1 98 ? -3.160 -22.092 -6.116 1.00 64.94 98 PRO A CA 1
ATOM 741 C C . PRO A 1 98 ? -2.066 -21.006 -6.222 1.00 64.94 98 PRO A C 1
ATOM 743 O O . PRO A 1 98 ? -1.549 -20.600 -5.179 1.00 64.94 98 PRO A O 1
ATOM 746 N N . PRO A 1 99 ? -1.778 -20.429 -7.411 1.00 67.25 99 PRO A N 1
ATOM 747 C CA . PRO A 1 99 ? -0.819 -19.330 -7.540 1.00 67.25 99 PRO A CA 1
ATOM 748 C C . PRO A 1 99 ? -1.183 -18.081 -6.730 1.00 67.25 99 PRO A C 1
ATOM 750 O O . PRO A 1 99 ? -0.300 -17.339 -6.304 1.00 67.25 99 PRO A O 1
ATOM 753 N N . LEU A 1 100 ? -2.474 -17.827 -6.507 1.00 63.00 100 LEU A N 1
ATOM 754 C CA . LEU A 1 100 ? -2.939 -16.662 -5.763 1.00 63.00 100 LEU A CA 1
ATOM 755 C C . LEU A 1 100 ? -2.789 -16.864 -4.250 1.00 63.00 100 LEU A C 1
ATOM 757 O O . LEU A 1 100 ? -2.417 -15.934 -3.536 1.00 63.00 100 LEU A O 1
ATOM 761 N N . VAL A 1 101 ? -2.982 -18.095 -3.773 1.00 66.69 101 VAL A N 1
ATOM 762 C CA . VAL A 1 101 ? -2.683 -18.482 -2.385 1.00 66.69 101 VAL A CA 1
ATOM 763 C C . VAL A 1 101 ? -1.182 -18.386 -2.110 1.00 66.69 101 VAL A C 1
ATOM 765 O O . VAL A 1 101 ? -0.774 -17.835 -1.087 1.00 66.69 101 VAL A O 1
ATOM 768 N N . ASP A 1 102 ? -0.351 -18.860 -3.036 1.00 70.75 102 ASP A N 1
ATOM 769 C CA . ASP A 1 102 ? 1.103 -18.759 -2.909 1.00 70.75 102 ASP A CA 1
ATOM 770 C C . ASP A 1 102 ? 1.580 -17.302 -2.965 1.00 70.75 102 ASP A C 1
ATOM 772 O O . ASP A 1 102 ? 2.441 -16.906 -2.181 1.00 70.75 102 ASP A O 1
ATOM 776 N N . CYS A 1 103 ? 0.954 -16.473 -3.806 1.00 69.44 103 CYS A N 1
ATOM 777 C CA . CYS A 1 103 ? 1.166 -15.027 -3.828 1.00 69.44 103 CYS A CA 1
ATOM 778 C C . CYS A 1 103 ? 0.836 -14.385 -2.469 1.00 69.44 103 CYS A C 1
ATOM 780 O O . CYS A 1 103 ? 1.631 -13.599 -1.955 1.00 69.44 103 CYS A O 1
ATOM 782 N N . PHE A 1 104 ? -0.287 -14.740 -1.833 1.00 70.19 104 PHE A N 1
ATOM 783 C CA . PHE A 1 104 ? -0.620 -14.228 -0.498 1.00 70.19 104 PHE A CA 1
ATOM 784 C C . PHE A 1 104 ? 0.389 -14.649 0.572 1.00 70.19 104 PHE A C 1
ATOM 786 O O . PHE A 1 104 ? 0.818 -13.807 1.362 1.00 70.19 104 PHE A O 1
ATOM 793 N N . ARG A 1 105 ? 0.834 -15.911 0.563 1.00 72.75 105 ARG A N 1
ATOM 794 C CA . ARG A 1 105 ? 1.860 -16.394 1.501 1.00 72.75 105 ARG A CA 1
ATOM 795 C C . ARG A 1 105 ? 3.194 -15.674 1.313 1.00 72.75 105 ARG A C 1
ATOM 797 O O . ARG A 1 105 ? 3.764 -15.203 2.293 1.00 72.75 105 ARG A O 1
ATOM 804 N N . GLN A 1 106 ? 3.657 -15.523 0.071 1.00 73.38 106 GLN A N 1
ATOM 805 C CA . GLN A 1 106 ? 4.875 -14.764 -0.246 1.00 73.38 106 GLN A CA 1
ATOM 806 C C . GLN A 1 106 ? 4.750 -13.294 0.177 1.00 73.38 106 GLN A C 1
ATOM 808 O O . GLN A 1 106 ? 5.682 -12.707 0.730 1.00 73.38 106 GLN A O 1
ATOM 813 N N . ASN A 1 107 ? 3.576 -12.695 -0.014 1.00 72.94 107 ASN A N 1
ATOM 814 C CA . ASN A 1 107 ? 3.290 -11.339 0.445 1.00 72.94 107 ASN A CA 1
ATOM 815 C C . ASN A 1 107 ? 3.316 -11.213 1.971 1.00 72.94 107 ASN A C 1
ATOM 817 O O . ASN A 1 107 ? 3.769 -10.195 2.484 1.00 72.94 107 ASN A O 1
ATOM 821 N N . ALA A 1 108 ? 2.924 -12.248 2.714 1.00 73.62 108 ALA A N 1
ATOM 822 C CA . ALA A 1 108 ? 3.011 -12.241 4.171 1.00 73.62 108 ALA A CA 1
ATOM 823 C C . ALA A 1 108 ? 4.458 -12.194 4.695 1.00 73.62 108 ALA A C 1
ATOM 825 O O . ALA A 1 108 ? 4.719 -11.664 5.776 1.00 73.62 108 ALA A O 1
ATOM 826 N N . GLU A 1 109 ? 5.407 -12.757 3.948 1.00 72.88 109 GLU A N 1
ATOM 827 C CA . GLU A 1 109 ? 6.831 -12.741 4.304 1.00 72.88 109 GLU A CA 1
ATOM 828 C C . GLU A 1 109 ? 7.540 -11.472 3.835 1.00 72.88 109 GLU A C 1
ATOM 830 O O . GLU A 1 109 ? 8.504 -11.031 4.458 1.00 72.88 109 GLU A O 1
ATOM 835 N N . THR A 1 110 ? 7.045 -10.866 2.757 1.00 71.31 110 THR A N 1
ATOM 836 C CA . THR A 1 110 ? 7.616 -9.651 2.169 1.00 71.31 110 THR A CA 1
ATOM 837 C C . THR A 1 110 ? 6.946 -8.368 2.649 1.00 71.31 110 THR A C 1
ATOM 839 O O . THR A 1 110 ? 7.426 -7.291 2.311 1.00 71.31 110 THR A O 1
ATOM 842 N N . PHE A 1 111 ? 5.889 -8.457 3.457 1.00 71.69 111 PHE A N 1
ATOM 843 C CA . PHE A 1 111 ? 5.240 -7.318 4.096 1.00 71.69 111 PHE A CA 1
ATOM 844 C C . PHE A 1 111 ? 6.166 -6.662 5.122 1.00 71.69 111 PHE A C 1
ATOM 846 O O . PHE A 1 111 ? 6.625 -7.292 6.078 1.00 71.69 111 PHE A O 1
ATOM 853 N N . HIS A 1 112 ? 6.417 -5.372 4.936 1.00 72.44 112 HIS A N 1
ATOM 854 C CA . HIS A 1 112 ? 7.245 -4.570 5.829 1.00 72.44 112 HIS A CA 1
ATOM 855 C C . HIS A 1 112 ? 6.683 -3.156 5.958 1.00 72.44 112 HIS A C 1
ATOM 857 O O . HIS A 1 112 ? 5.964 -2.669 5.076 1.00 72.44 112 HIS A O 1
ATOM 863 N N . SER A 1 113 ? 7.039 -2.476 7.051 1.00 71.56 113 SER A N 1
ATOM 864 C CA . SER A 1 113 ? 6.794 -1.040 7.168 1.00 71.56 113 SER A CA 1
ATOM 865 C C . SER A 1 113 ? 7.480 -0.313 6.013 1.00 71.56 113 SER A C 1
ATOM 867 O O . SER A 1 113 ? 8.590 -0.674 5.610 1.00 71.56 113 SER A O 1
ATOM 869 N N . TRP A 1 114 ? 6.832 0.716 5.465 1.00 72.69 114 TRP A N 1
ATOM 870 C CA . TRP A 1 114 ? 7.423 1.506 4.382 1.00 72.69 114 TRP A CA 1
ATOM 871 C C . TRP A 1 114 ? 8.789 2.097 4.776 1.00 72.69 114 TRP A C 1
ATOM 873 O O . TRP A 1 114 ? 9.701 2.152 3.955 1.00 72.69 114 TRP A O 1
ATOM 883 N N . GLU A 1 115 ? 8.972 2.455 6.047 1.00 65.06 115 GLU A N 1
ATOM 884 C CA . GLU A 1 115 ? 10.239 2.962 6.591 1.00 65.06 115 GLU A CA 1
ATOM 885 C C . GLU A 1 115 ? 11.404 1.978 6.408 1.00 65.06 115 GLU A C 1
ATOM 887 O O . GLU A 1 115 ? 12.522 2.389 6.106 1.00 65.06 115 GLU A O 1
ATOM 892 N N . SER A 1 116 ? 11.131 0.671 6.474 1.00 56.91 116 SER A N 1
ATOM 893 C CA . SER A 1 116 ? 12.135 -0.386 6.281 1.00 56.91 116 SER A CA 1
ATOM 894 C C . SER A 1 116 ? 12.571 -0.558 4.819 1.00 56.91 116 SER A C 1
ATOM 896 O O . SER A 1 116 ? 13.452 -1.360 4.520 1.00 56.91 116 SER A O 1
ATOM 898 N N . THR A 1 117 ? 11.943 0.160 3.883 1.00 56.44 117 THR A N 1
ATOM 899 C CA . THR A 1 117 ? 12.184 0.017 2.435 1.00 56.44 117 THR A CA 1
ATOM 900 C C . THR A 1 117 ? 13.149 1.025 1.858 1.00 56.44 117 THR A C 1
ATOM 902 O O . THR A 1 117 ? 13.506 0.925 0.681 1.00 56.44 117 THR A O 1
ATOM 905 N N . GLN A 1 118 ? 13.566 1.996 2.667 1.00 53.03 118 GLN A N 1
ATOM 906 C CA . GLN A 1 118 ? 14.497 3.015 2.230 1.00 53.03 118 GLN A CA 1
ATOM 907 C C . GLN A 1 118 ? 15.939 2.486 2.275 1.00 53.03 118 GLN A C 1
ATOM 909 O O . GLN A 1 118 ? 16.331 1.844 3.255 1.00 53.03 118 GLN A O 1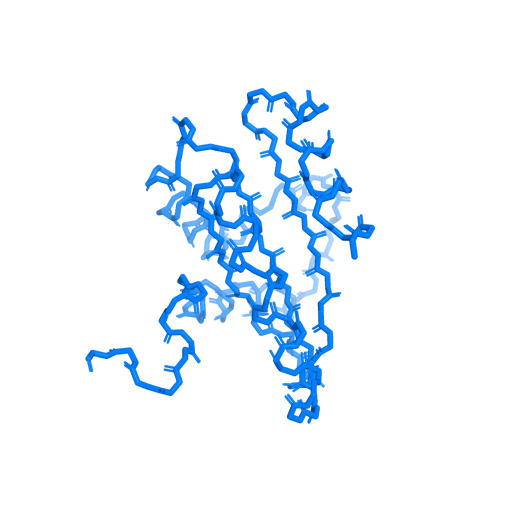
ATOM 914 N N . PRO A 1 119 ? 16.765 2.767 1.252 1.00 40.03 119 PRO A N 1
ATOM 915 C CA . PRO A 1 119 ? 18.200 2.539 1.350 1.00 40.03 119 PRO A CA 1
ATOM 916 C C . PRO A 1 119 ? 18.755 3.488 2.423 1.00 40.03 119 PRO A C 1
ATOM 918 O O . PRO A 1 119 ? 18.813 4.694 2.207 1.00 40.03 119 PRO A O 1
ATOM 921 N N . GLY A 1 120 ? 19.101 2.943 3.593 1.00 42.00 120 GLY A N 1
ATOM 922 C CA . GLY A 1 120 ? 19.531 3.719 4.765 1.00 42.00 120 GLY A CA 1
ATOM 923 C C . GLY A 1 120 ? 18.684 3.526 6.026 1.00 42.00 120 GLY A C 1
ATOM 924 O O . GLY A 1 120 ? 18.837 4.294 6.964 1.00 42.00 120 GLY A O 1
ATOM 925 N N . GLY A 1 121 ? 17.803 2.520 6.078 1.00 40.66 121 GLY A N 1
ATOM 926 C CA . GLY A 1 121 ? 17.091 2.116 7.298 1.00 40.66 121 GLY A CA 1
ATOM 927 C C . GLY A 1 121 ? 17.994 1.475 8.365 1.00 40.66 121 GLY A C 1
ATOM 928 O O . GLY A 1 121 ? 17.818 0.301 8.683 1.00 40.66 121 GLY A O 1
ATOM 929 N N . LYS A 1 122 ? 18.980 2.237 8.847 1.00 38.69 122 LYS A N 1
ATOM 930 C CA . LYS A 1 122 ? 19.572 2.325 10.191 1.00 38.69 122 LYS A CA 1
ATOM 931 C C . LYS A 1 122 ? 20.492 3.542 10.215 1.00 38.69 122 LYS A C 1
ATOM 933 O O . LYS A 1 122 ? 21.321 3.651 9.284 1.00 38.69 122 LYS A O 1
#

Organism: Chrysotila carterae (NCBI:txid13221)

InterPro domains:
  IPR029063 S-adenosyl-L-methionine-dependent methyltransferase superfamily [G3DSA:3.40.50.150] (1-95)